Protein AF-A0A543ANU4-F1 (afdb_monomer_lite)

pLDDT: mean 73.9, std 12.46, range [39.94, 88.31]

Foldseek 3Di:
DDPPDPPDPPPVNVVVVLVVQLVVQLVVQLVVCPVVPDPVPLVVLLVLLLVLLVVLVVLLVVLVVVVVCCVPPDPVVVVVCVPCVVVVVVLLVVLSVVSNVLSVCSNVCSPDPDSSSSSSSSSSNVSSSVSSVVVSVVSVVVSVVVVVVVVVVVD

Radius of gyration: 19.45 Å; chains: 1; bounding box: 39×22×67 Å

Sequence (155 aa):
MSSKG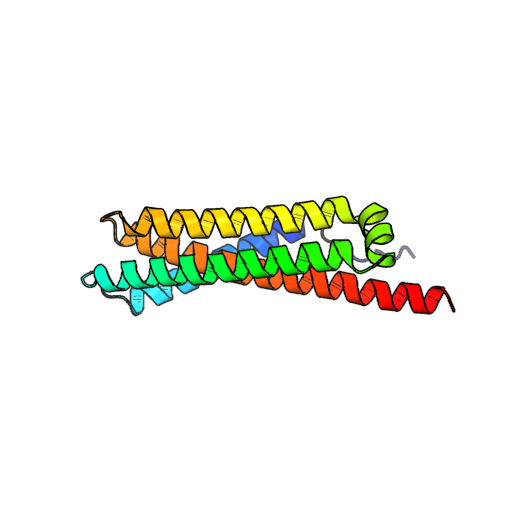PKSGGPIGIVVVFTVITLGLAWAFKCLLTVFIDAEKHEQMQSVLTNVATIGGIISGLSLAGFTFLLASTPGVRALIKKHGRLAHWMFLTVYSLTVLSCLACAFTSGMENFQLMVIVASVSAALMITGTVLTVLLINSIAGWEDREEILAN

Structure (mmCIF, N/CA/C/O backbone):
data_AF-A0A543ANU4-F1
#
_entry.id   AF-A0A543ANU4-F1
#
loop_
_atom_site.group_PDB
_atom_site.id
_atom_site.type_symbol
_atom_site.label_atom_id
_atom_site.label_alt_id
_atom_site.label_comp_id
_atom_site.label_asym_id
_atom_site.label_entity_id
_atom_site.label_seq_id
_atom_site.pdbx_PDB_ins_code
_atom_site.Cartn_x
_atom_site.Cartn_y
_atom_site.Cartn_z
_atom_site.occupancy
_atom_site.B_iso_or_equiv
_atom_site.auth_seq_id
_atom_site.auth_comp_id
_atom_site.auth_asym_id
_atom_site.auth_atom_id
_atom_site.pdbx_PDB_model_num
ATOM 1 N N . MET A 1 1 ? -9.780 -10.953 -44.650 1.00 43.75 1 MET A N 1
ATOM 2 C CA . MET A 1 1 ? -9.887 -11.524 -43.289 1.00 43.75 1 MET A CA 1
ATOM 3 C C . MET A 1 1 ? -9.194 -10.577 -42.320 1.00 43.75 1 MET A C 1
ATOM 5 O O . MET A 1 1 ? -7.976 -10.497 -42.325 1.00 43.75 1 MET A O 1
ATOM 9 N N . SER A 1 2 ? -9.965 -9.773 -41.584 1.00 39.94 2 SER A N 1
ATOM 10 C CA . SER A 1 2 ? -9.435 -8.802 -40.618 1.00 39.94 2 SER A CA 1
ATOM 11 C C . SER A 1 2 ? -9.241 -9.501 -39.272 1.00 39.94 2 SER A C 1
ATOM 13 O O . SER A 1 2 ? -10.212 -9.898 -38.627 1.00 39.94 2 SER A O 1
ATOM 15 N N . SER A 1 3 ? -7.979 -9.707 -38.897 1.00 43.09 3 SER A N 1
ATOM 16 C CA . SER A 1 3 ? -7.566 -10.165 -37.571 1.00 43.09 3 SER A CA 1
ATOM 17 C C . SER A 1 3 ? -7.945 -9.093 -36.545 1.00 43.09 3 SER A C 1
ATOM 19 O O . SER A 1 3 ? -7.322 -8.033 -36.474 1.00 43.09 3 SER A O 1
ATOM 21 N N . LYS A 1 4 ? -9.006 -9.341 -35.769 1.00 44.50 4 LYS A N 1
ATOM 22 C CA . LYS A 1 4 ? -9.298 -8.572 -34.557 1.00 44.50 4 LYS A CA 1
ATOM 23 C C . LYS A 1 4 ? -8.238 -8.944 -33.522 1.00 44.50 4 LYS A C 1
ATOM 25 O O . LYS A 1 4 ? -8.397 -9.926 -32.803 1.00 44.50 4 LYS A O 1
ATOM 30 N N . GLY A 1 5 ? -7.156 -8.170 -33.481 1.00 42.50 5 GLY A N 1
ATOM 31 C CA . GLY A 1 5 ? -6.185 -8.234 -32.394 1.00 42.50 5 GLY A CA 1
ATOM 32 C C . GLY A 1 5 ? -6.881 -8.056 -31.036 1.00 42.50 5 GLY A C 1
ATOM 33 O O . GLY A 1 5 ? -7.923 -7.390 -30.966 1.00 42.50 5 GLY A O 1
ATOM 34 N N . PRO A 1 6 ? -6.353 -8.667 -29.962 1.00 45.03 6 PRO A N 1
ATOM 35 C CA . PRO A 1 6 ? -6.945 -8.566 -28.638 1.00 45.03 6 PRO A CA 1
ATOM 36 C C . PRO A 1 6 ? -7.064 -7.089 -28.263 1.00 45.03 6 PRO A C 1
ATOM 38 O O . PRO A 1 6 ? -6.081 -6.350 -28.306 1.00 45.03 6 PRO A O 1
ATOM 41 N N . LYS A 1 7 ? -8.287 -6.647 -27.940 1.00 49.69 7 LYS A N 1
ATOM 42 C CA . LYS A 1 7 ? -8.534 -5.313 -27.389 1.00 49.69 7 LYS A CA 1
ATOM 43 C C . LYS A 1 7 ? -7.711 -5.210 -26.111 1.00 49.69 7 LYS A C 1
ATOM 45 O O . LYS A 1 7 ? -8.093 -5.792 -25.098 1.00 49.69 7 LYS A O 1
ATOM 50 N N . SER A 1 8 ? -6.572 -4.525 -26.177 1.00 47.41 8 SER A N 1
ATOM 51 C CA . SER A 1 8 ? -5.805 -4.177 -24.992 1.00 47.41 8 SER A CA 1
ATOM 52 C C . SER A 1 8 ? -6.760 -3.451 -24.051 1.00 47.41 8 SER A C 1
ATOM 54 O O . SER A 1 8 ? -7.396 -2.462 -24.425 1.00 47.41 8 SER A O 1
ATOM 56 N N . GLY A 1 9 ? -6.961 -4.007 -22.856 1.00 53.34 9 GLY A N 1
ATOM 57 C CA . GLY A 1 9 ? -7.721 -3.327 -21.820 1.00 53.34 9 GLY A CA 1
ATOM 58 C C . GLY A 1 9 ? -7.069 -1.969 -21.608 1.00 53.34 9 GLY A C 1
ATOM 59 O O . GLY A 1 9 ? -5.901 -1.903 -21.231 1.00 53.34 9 GLY A O 1
ATOM 60 N N . GLY A 1 10 ? -7.786 -0.893 -21.934 1.00 55.41 10 GLY A N 1
ATOM 61 C CA . GLY A 1 10 ? -7.274 0.459 -21.742 1.00 55.41 10 GLY A CA 1
ATOM 62 C C . GLY A 1 10 ? -6.888 0.701 -20.276 1.00 55.41 10 GLY A C 1
ATOM 63 O O . GLY A 1 10 ? -7.284 -0.074 -19.401 1.00 55.41 10 GLY A O 1
ATOM 64 N N . PRO A 1 11 ? -6.176 1.798 -19.970 1.00 59.38 11 PRO A N 1
ATOM 65 C CA . PRO A 1 11 ? -5.735 2.120 -18.606 1.00 59.38 11 PRO A CA 1
ATOM 66 C C . PRO A 1 11 ? -6.883 2.080 -17.580 1.00 59.38 11 PRO A C 1
ATOM 68 O O . PRO A 1 11 ? -6.683 1.691 -16.436 1.00 59.38 11 PRO A O 1
ATOM 71 N N . ILE A 1 12 ? -8.109 2.377 -18.020 1.00 65.75 12 ILE A N 1
ATOM 72 C CA . ILE A 1 12 ? -9.338 2.297 -17.223 1.00 65.75 12 ILE A CA 1
ATOM 73 C C . ILE A 1 12 ? -9.632 0.860 -16.757 1.00 65.75 12 ILE A C 1
ATOM 75 O O . ILE A 1 12 ? -9.978 0.651 -15.600 1.00 65.75 12 ILE A O 1
ATOM 79 N N . GLY A 1 13 ? -9.466 -0.144 -17.624 1.00 71.31 13 GLY A N 1
ATOM 80 C CA . GLY A 1 13 ? -9.724 -1.544 -17.277 1.00 71.31 13 GLY A CA 1
ATOM 81 C C . GLY A 1 13 ? -8.756 -2.061 -16.214 1.00 71.31 13 GLY A C 1
ATOM 82 O O . GLY A 1 13 ? -9.168 -2.746 -15.284 1.00 71.31 13 GLY A O 1
ATOM 83 N N . ILE A 1 14 ? -7.488 -1.657 -16.306 1.00 70.50 14 ILE A N 1
ATOM 84 C CA . ILE A 1 14 ? -6.458 -1.996 -15.320 1.00 70.50 14 ILE A CA 1
ATOM 85 C C . ILE A 1 14 ? -6.815 -1.387 -13.956 1.00 70.50 14 ILE A C 1
ATOM 87 O O . ILE A 1 14 ? -6.832 -2.096 -12.952 1.00 70.50 14 ILE A O 1
ATOM 91 N N . VAL A 1 15 ? -7.186 -0.103 -13.920 1.00 70.31 15 VAL A N 1
ATOM 92 C CA . VAL A 1 15 ? -7.586 0.587 -12.680 1.00 70.31 15 VAL A CA 1
ATOM 93 C C . VAL A 1 15 ? -8.805 -0.070 -12.030 1.00 70.31 15 VAL A C 1
ATOM 95 O O . VAL A 1 15 ? -8.813 -0.272 -10.815 1.00 70.31 15 VAL A O 1
ATOM 98 N N . VAL A 1 16 ? -9.820 -0.447 -12.814 1.00 77.19 16 VAL A N 1
ATOM 99 C CA . VAL A 1 16 ? -11.019 -1.120 -12.290 1.00 77.19 16 VAL A CA 1
ATOM 100 C C . VAL A 1 16 ? -10.660 -2.473 -11.684 1.00 77.19 16 VAL A C 1
ATOM 102 O O . VAL A 1 16 ? -11.070 -2.752 -10.560 1.00 77.19 16 VAL A O 1
ATOM 105 N N . VAL A 1 17 ? -9.852 -3.286 -12.370 1.00 80.94 17 VAL A N 1
ATOM 106 C CA . VAL A 1 17 ? -9.419 -4.594 -11.851 1.00 80.94 17 VAL A CA 1
ATOM 107 C C . VAL A 1 17 ? -8.666 -4.433 -10.530 1.00 80.94 17 VAL A C 1
ATOM 109 O O . VAL A 1 17 ? -8.999 -5.108 -9.558 1.00 80.94 17 VAL A O 1
ATOM 112 N N . PHE A 1 18 ? -7.719 -3.495 -10.447 1.00 78.31 18 PHE A N 1
ATOM 113 C CA . PHE A 1 18 ? -6.986 -3.243 -9.203 1.00 78.31 18 PHE A CA 1
ATOM 114 C C . PHE A 1 18 ? -7.887 -2.749 -8.076 1.00 78.31 18 PHE A C 1
ATOM 116 O O . PHE A 1 18 ? -7.734 -3.180 -6.934 1.00 78.31 18 PHE A O 1
ATOM 123 N N . THR A 1 19 ? -8.856 -1.892 -8.388 1.00 81.81 19 THR A N 1
ATOM 124 C CA . THR A 1 19 ? -9.803 -1.379 -7.393 1.00 81.81 19 THR A CA 1
ATOM 125 C C . THR A 1 19 ? -10.678 -2.507 -6.847 1.00 81.81 19 THR A 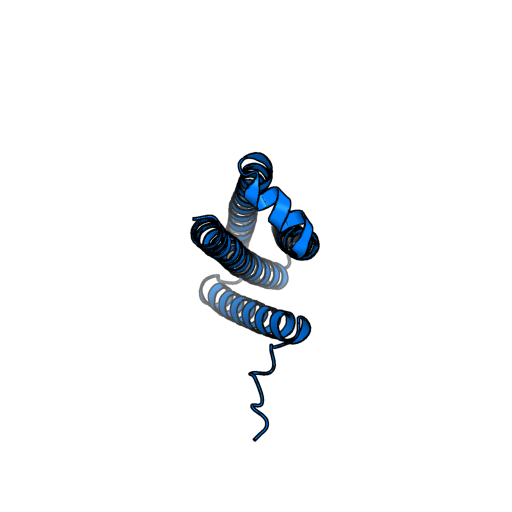C 1
ATOM 127 O O . THR A 1 19 ? -10.832 -2.628 -5.635 1.00 81.81 19 THR A O 1
ATOM 130 N N . VAL A 1 20 ? -11.191 -3.382 -7.716 1.00 85.56 20 VAL A N 1
ATOM 131 C CA . VAL A 1 20 ? -11.999 -4.544 -7.314 1.00 85.56 20 VAL A CA 1
ATOM 132 C C . VAL A 1 20 ? -11.187 -5.512 -6.450 1.00 85.56 20 VAL A C 1
ATOM 134 O O . VAL A 1 20 ? -11.678 -5.945 -5.410 1.00 85.56 20 VAL A O 1
ATOM 137 N N . ILE A 1 21 ? -9.935 -5.804 -6.823 1.00 86.50 21 ILE A N 1
ATOM 138 C CA . ILE A 1 21 ? -9.044 -6.668 -6.029 1.00 86.50 21 ILE A CA 1
ATOM 139 C C . ILE A 1 21 ? -8.769 -6.048 -4.654 1.00 86.50 21 ILE A C 1
ATOM 141 O O . ILE A 1 21 ? -8.902 -6.729 -3.639 1.00 86.50 21 ILE A O 1
ATOM 145 N N . T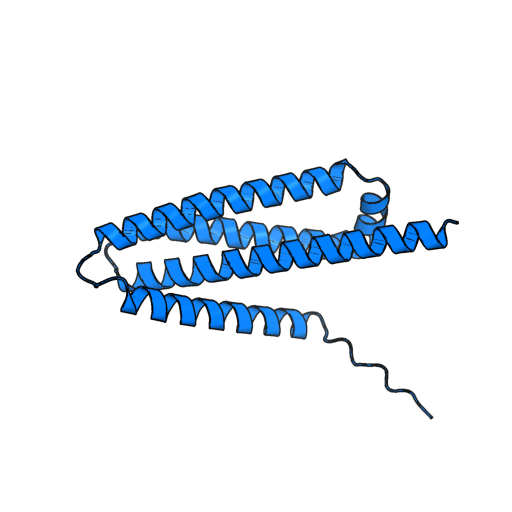HR A 1 22 ? -8.442 -4.753 -4.608 1.00 84.25 22 THR A N 1
ATOM 146 C CA . THR A 1 22 ? -8.145 -4.045 -3.351 1.00 84.25 22 THR A CA 1
ATOM 147 C C . THR A 1 22 ? -9.357 -4.040 -2.424 1.00 84.25 22 THR A C 1
ATOM 149 O O . THR A 1 22 ? -9.228 -4.332 -1.238 1.00 84.25 22 THR A O 1
ATOM 152 N N . LEU A 1 23 ? -10.550 -3.753 -2.956 1.00 86.88 23 LEU A N 1
ATOM 153 C CA . LEU A 1 23 ? -11.795 -3.767 -2.185 1.00 86.88 23 LEU A CA 1
ATOM 154 C C . LEU A 1 23 ? -12.140 -5.173 -1.683 1.00 86.88 23 LEU A C 1
ATOM 156 O O . LEU A 1 23 ? -12.535 -5.322 -0.529 1.00 86.88 23 LEU A O 1
ATOM 160 N N . GLY A 1 24 ? -11.953 -6.200 -2.517 1.00 88.31 24 GLY A N 1
ATOM 161 C CA . GLY A 1 24 ? -12.155 -7.595 -2.125 1.00 88.31 24 GLY A CA 1
ATOM 162 C C . GLY A 1 24 ? -11.220 -8.019 -0.992 1.00 88.31 24 GLY A C 1
ATOM 163 O O . GLY A 1 24 ? -11.675 -8.590 -0.001 1.00 88.31 24 GLY A O 1
ATOM 164 N N . LEU A 1 25 ? -9.933 -7.671 -1.090 1.00 85.38 25 LEU A N 1
ATOM 165 C CA . LEU A 1 25 ? -8.951 -7.909 -0.030 1.00 85.38 25 LEU A CA 1
ATOM 166 C C . LEU A 1 25 ? -9.311 -7.153 1.250 1.00 85.38 25 LEU A C 1
ATOM 168 O O . LEU A 1 25 ? -9.301 -7.749 2.322 1.00 85.38 25 LEU A O 1
ATOM 172 N N . ALA A 1 26 ? -9.680 -5.873 1.156 1.00 85.44 26 ALA A N 1
ATOM 173 C CA . ALA A 1 26 ? -10.072 -5.078 2.319 1.00 85.44 26 ALA A CA 1
ATOM 174 C C . ALA A 1 26 ? -11.284 -5.691 3.033 1.00 85.44 26 ALA A C 1
ATOM 176 O O . ALA A 1 26 ? -11.306 -5.786 4.259 1.00 85.44 26 ALA A O 1
ATOM 177 N N . TRP A 1 27 ? -12.272 -6.171 2.276 1.00 87.75 27 TRP A N 1
ATOM 178 C CA . TRP A 1 27 ? -13.440 -6.835 2.844 1.00 87.75 27 TRP A CA 1
ATOM 179 C C . TRP A 1 27 ? -13.071 -8.160 3.525 1.00 87.75 27 TRP A C 1
ATOM 181 O O . TRP A 1 27 ? -13.486 -8.398 4.659 1.00 87.75 27 TRP A O 1
ATOM 191 N N . ALA A 1 28 ? -12.219 -8.973 2.893 1.00 87.81 28 ALA A N 1
ATOM 192 C CA . ALA A 1 28 ? -11.708 -10.208 3.483 1.00 87.81 28 ALA A CA 1
ATOM 193 C C . ALA A 1 28 ? -10.928 -9.949 4.785 1.00 87.81 28 ALA A C 1
ATOM 195 O O . ALA A 1 28 ? -11.181 -10.613 5.789 1.00 87.81 28 ALA A O 1
ATOM 196 N N . PHE A 1 29 ? -10.044 -8.943 4.811 1.00 85.81 29 PHE A N 1
ATOM 197 C CA . PHE A 1 29 ? -9.317 -8.547 6.022 1.00 85.81 29 PHE A CA 1
ATOM 198 C C . PHE A 1 29 ? -10.243 -8.012 7.110 1.00 85.81 29 PHE A C 1
ATOM 200 O O . PHE A 1 29 ? -10.036 -8.319 8.280 1.00 85.81 29 PHE A O 1
ATOM 207 N N . LYS A 1 30 ? -11.283 -7.252 6.756 1.00 85.44 30 LYS A N 1
ATOM 208 C CA . LYS A 1 30 ? -12.291 -6.795 7.718 1.00 85.44 30 LYS A CA 1
ATOM 209 C C . LYS A 1 30 ? -13.015 -7.982 8.355 1.00 85.44 30 LYS A C 1
ATOM 211 O O . LYS A 1 30 ? -13.128 -8.036 9.578 1.00 85.44 30 LYS A O 1
ATOM 216 N N . CYS A 1 31 ? -13.478 -8.941 7.553 1.00 85.75 31 CYS A N 1
ATOM 217 C CA . CYS A 1 31 ? -14.100 -10.167 8.058 1.00 85.75 31 CYS A CA 1
ATOM 218 C C . CYS A 1 31 ? -13.138 -10.961 8.950 1.00 85.75 31 CYS A C 1
ATOM 220 O O . CYS A 1 31 ? -13.527 -11.393 10.027 1.00 85.75 31 CYS A O 1
ATOM 222 N N . LEU A 1 32 ? -11.870 -11.087 8.556 1.00 86.25 32 LEU A N 1
ATOM 223 C CA . LEU A 1 32 ? -10.854 -11.751 9.367 1.00 86.25 32 LEU A CA 1
ATOM 224 C C . LEU A 1 32 ? -10.673 -11.043 10.722 1.00 86.25 32 LEU A C 1
ATOM 226 O O . LEU A 1 32 ? -10.817 -11.660 11.771 1.00 86.25 32 LEU A O 1
ATOM 230 N N . LEU A 1 33 ? -10.417 -9.735 10.721 1.00 82.19 33 LEU A N 1
ATOM 231 C CA . LEU A 1 33 ? -10.172 -8.972 11.948 1.00 82.19 33 LEU A CA 1
ATOM 232 C C . LEU A 1 33 ? -11.386 -8.964 12.882 1.00 82.19 33 LEU A C 1
ATOM 234 O O . LEU A 1 33 ? -11.206 -9.044 14.088 1.00 82.19 33 LEU A O 1
ATOM 238 N N . THR A 1 34 ? -12.607 -8.918 12.347 1.00 81.19 34 THR A N 1
ATOM 239 C CA . THR A 1 34 ? -13.832 -8.984 13.168 1.00 81.19 34 THR A CA 1
ATOM 240 C C . THR A 1 34 ? -14.081 -10.354 13.796 1.00 81.19 34 THR A C 1
ATOM 242 O O . THR A 1 34 ? -14.711 -10.416 14.843 1.00 81.19 34 THR A O 1
ATOM 245 N N . VAL A 1 35 ? -13.590 -11.441 13.193 1.00 82.12 35 VAL A N 1
ATOM 246 C CA . VAL A 1 35 ? -13.687 -12.794 13.771 1.00 82.12 35 VAL A CA 1
ATOM 247 C C . VAL A 1 35 ? -12.604 -13.034 14.824 1.00 82.12 35 VAL A C 1
ATOM 249 O O . VAL A 1 35 ? -12.855 -13.711 15.816 1.00 82.12 35 VAL A O 1
ATOM 252 N N . PHE A 1 36 ? -11.396 -12.502 14.615 1.00 78.81 36 PHE A N 1
ATOM 253 C CA . PHE A 1 36 ? -10.245 -12.772 15.483 1.00 78.81 36 PHE A CA 1
ATOM 254 C C . PHE A 1 36 ? -10.041 -11.747 16.608 1.00 78.81 36 PHE A C 1
ATOM 256 O O . PHE A 1 36 ? -9.405 -12.079 17.609 1.00 78.81 36 PHE A O 1
ATOM 263 N N . ILE A 1 37 ? -10.544 -10.518 16.465 1.00 76.62 37 ILE A N 1
ATOM 264 C CA . ILE A 1 37 ? -10.404 -9.455 17.466 1.00 76.62 37 ILE A CA 1
ATOM 265 C C . ILE A 1 37 ? -11.773 -9.183 18.082 1.00 76.62 37 ILE A C 1
ATOM 267 O O . ILE A 1 37 ? -12.640 -8.571 17.459 1.00 76.62 37 ILE A O 1
ATOM 271 N N . ASP A 1 38 ? -11.936 -9.623 19.328 1.00 71.38 38 ASP A N 1
ATOM 272 C CA . ASP A 1 38 ? -13.097 -9.278 20.145 1.00 71.38 38 ASP A CA 1
ATOM 273 C C . ASP A 1 38 ? -13.175 -7.763 20.354 1.00 71.38 38 ASP A C 1
ATOM 275 O O . ASP A 1 38 ? -12.167 -7.116 20.653 1.00 71.38 38 ASP A O 1
ATOM 279 N N . ALA A 1 39 ? -14.381 -7.201 20.245 1.00 62.06 39 ALA A N 1
ATOM 280 C CA . ALA A 1 39 ? -14.615 -5.760 20.374 1.00 62.06 39 ALA A CA 1
ATOM 281 C C . ALA A 1 39 ? -14.191 -5.192 21.744 1.00 62.06 39 ALA A C 1
ATOM 283 O O . ALA A 1 39 ? -13.881 -4.010 21.850 1.00 62.06 39 ALA A O 1
ATOM 284 N N . GLU A 1 40 ? -14.116 -6.030 22.782 1.00 61.62 40 GLU A N 1
ATOM 285 C CA . GLU A 1 40 ? -13.648 -5.632 24.116 1.00 61.62 40 GLU A CA 1
ATOM 286 C C . GLU A 1 40 ? -12.125 -5.429 24.195 1.00 61.62 40 GLU A C 1
ATOM 288 O O . GLU A 1 40 ? -11.624 -4.830 25.144 1.00 61.62 40 GLU A O 1
ATOM 293 N N . LYS A 1 41 ? -11.357 -5.874 23.192 1.00 72.38 41 LYS A N 1
ATOM 294 C CA . LYS A 1 41 ? -9.886 -5.837 23.204 1.00 72.38 41 LYS A CA 1
ATOM 295 C C . LYS A 1 41 ? -9.333 -4.658 22.405 1.00 72.38 41 LYS A C 1
ATOM 297 O O . LYS A 1 41 ? -8.514 -4.823 21.500 1.00 72.38 41 LYS A O 1
ATOM 302 N N . HIS A 1 42 ? -9.755 -3.450 22.771 1.00 73.38 42 HIS A N 1
ATOM 303 C CA . HIS A 1 42 ? -9.298 -2.197 22.156 1.00 73.38 42 HIS A CA 1
ATOM 304 C C . HIS A 1 42 ? -7.767 -2.059 22.099 1.00 73.38 42 HIS A C 1
ATOM 306 O O . HIS A 1 42 ? -7.221 -1.668 21.065 1.00 73.38 42 HIS A O 1
ATOM 312 N N . GLU A 1 43 ? -7.067 -2.451 23.165 1.00 78.94 43 GLU A N 1
ATOM 313 C CA . GLU A 1 43 ? -5.600 -2.407 23.230 1.00 78.94 43 GLU A CA 1
ATOM 314 C C . GLU A 1 43 ? -4.935 -3.300 22.170 1.00 78.94 43 GLU A C 1
ATOM 316 O O . GLU A 1 43 ? -3.925 -2.928 21.566 1.00 78.94 43 GLU A O 1
ATOM 321 N N . GLN A 1 44 ? -5.526 -4.466 21.877 1.00 79.94 44 GLN A N 1
ATOM 322 C CA . GLN A 1 44 ? -5.007 -5.361 20.841 1.00 79.94 44 GLN A CA 1
ATOM 323 C C . GLN A 1 44 ? -5.133 -4.731 19.455 1.00 79.94 44 GLN A C 1
ATOM 325 O O . GLN A 1 44 ? -4.207 -4.825 18.651 1.00 79.94 44 GLN A O 1
ATOM 330 N N . MET A 1 45 ? -6.238 -4.033 19.183 1.00 80.75 45 MET A N 1
ATOM 331 C CA . MET A 1 45 ? -6.431 -3.367 17.898 1.00 80.75 45 MET A CA 1
ATOM 332 C C . MET A 1 45 ? -5.480 -2.175 17.709 1.00 80.75 45 MET A C 1
ATOM 334 O O . MET A 1 45 ? -4.925 -2.000 16.624 1.00 80.75 45 MET A O 1
ATOM 338 N N . GLN A 1 46 ? -5.216 -1.395 18.761 1.00 82.25 46 GLN A N 1
ATOM 339 C CA . GLN A 1 46 ? -4.209 -0.326 18.717 1.00 82.25 46 GLN A CA 1
ATOM 340 C C . GLN A 1 46 ? -2.807 -0.872 18.415 1.00 82.25 46 GLN A C 1
ATOM 342 O O . GLN A 1 46 ? -2.079 -0.298 17.598 1.00 82.25 46 GLN A O 1
ATOM 347 N N . SER A 1 47 ? -2.444 -2.012 19.012 1.00 83.88 47 SER A N 1
ATOM 348 C CA . SER A 1 47 ? -1.187 -2.702 18.706 1.00 83.88 47 SER A CA 1
ATOM 349 C C . SER A 1 47 ? -1.128 -3.149 17.240 1.00 83.88 47 SER A C 1
ATOM 351 O O . SER A 1 47 ? -0.135 -2.893 16.557 1.00 83.88 47 SER A O 1
ATOM 353 N N . VAL A 1 48 ? -2.210 -3.734 16.713 1.00 81.38 48 VAL A N 1
ATOM 354 C CA . VAL A 1 48 ? -2.305 -4.141 15.300 1.00 81.38 48 VAL A CA 1
ATOM 355 C C . VAL A 1 48 ? -2.134 -2.945 14.361 1.00 81.38 48 VAL A C 1
ATOM 357 O O . VAL A 1 48 ? -1.317 -3.012 13.445 1.00 81.38 48 VAL A O 1
ATOM 360 N N . LEU A 1 49 ? -2.836 -1.834 14.599 1.00 82.31 49 LEU A N 1
ATOM 361 C CA . LEU A 1 49 ? -2.716 -0.606 13.802 1.00 82.31 49 LEU A CA 1
ATOM 362 C C . LEU A 1 49 ? -1.292 -0.043 13.803 1.00 82.31 49 LEU A C 1
ATOM 364 O O . LEU A 1 49 ? -0.780 0.339 12.751 1.00 82.31 49 LEU A O 1
ATOM 368 N N . THR A 1 50 ? -0.639 -0.042 14.963 1.00 84.62 50 THR A N 1
ATOM 369 C CA . THR A 1 50 ? 0.740 0.442 15.113 1.00 84.62 50 THR A CA 1
ATOM 370 C C . THR A 1 50 ? 1.730 -0.457 14.370 1.00 84.62 50 THR A C 1
ATOM 372 O O . THR A 1 50 ? 2.624 0.032 13.674 1.00 84.62 50 THR A O 1
ATOM 375 N N . ASN A 1 51 ? 1.545 -1.777 14.444 1.00 86.81 51 ASN A N 1
ATOM 376 C CA . ASN A 1 51 ? 2.363 -2.744 13.713 1.00 86.81 51 ASN A CA 1
ATOM 377 C C . ASN A 1 51 ? 2.178 -2.603 12.199 1.00 86.81 51 ASN A C 1
ATOM 379 O O . ASN A 1 51 ? 3.164 -2.569 11.465 1.00 86.81 51 ASN A O 1
ATOM 383 N N . VAL A 1 52 ? 0.935 -2.451 11.730 1.00 83.75 52 VAL A N 1
ATOM 384 C CA . VAL A 1 52 ? 0.632 -2.203 10.312 1.00 83.75 52 VAL A CA 1
ATOM 385 C C . VAL A 1 52 ? 1.277 -0.899 9.845 1.00 83.75 52 VAL A C 1
ATOM 387 O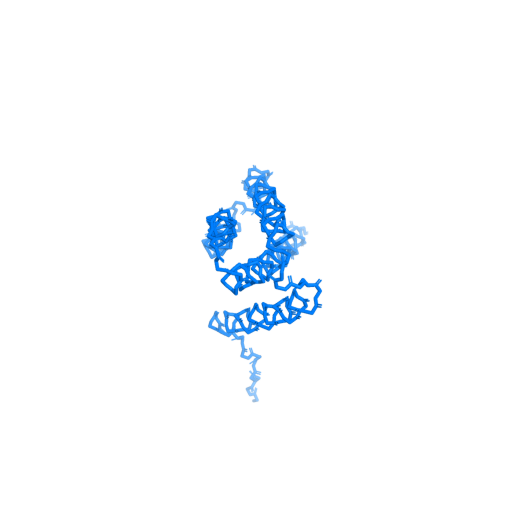 O . VAL A 1 52 ? 1.937 -0.895 8.809 1.00 83.75 52 VAL A O 1
ATOM 390 N N . ALA A 1 53 ? 1.167 0.185 10.617 1.00 84.19 53 ALA A N 1
ATOM 391 C CA . ALA A 1 53 ? 1.802 1.460 10.282 1.00 84.19 53 ALA A CA 1
ATOM 392 C C . ALA A 1 53 ? 3.335 1.341 10.202 1.00 84.19 53 ALA A C 1
ATOM 394 O O . ALA A 1 53 ? 3.954 1.896 9.294 1.00 84.19 53 ALA A O 1
ATOM 395 N N . THR A 1 54 ? 3.945 0.579 11.113 1.00 84.12 54 THR A N 1
ATOM 396 C CA . THR A 1 54 ? 5.400 0.377 11.160 1.00 84.12 54 THR A CA 1
ATOM 397 C C . THR A 1 54 ? 5.885 -0.457 9.975 1.00 84.12 54 THR A C 1
ATOM 399 O O . THR A 1 54 ? 6.786 -0.036 9.249 1.00 84.12 54 THR A O 1
ATOM 402 N N . ILE A 1 55 ? 5.259 -1.613 9.730 1.00 84.75 55 ILE A N 1
ATOM 403 C CA . ILE A 1 55 ? 5.579 -2.489 8.594 1.00 84.75 55 ILE A CA 1
ATOM 404 C C . ILE A 1 55 ? 5.365 -1.735 7.281 1.00 84.75 55 ILE A C 1
ATOM 406 O O . ILE A 1 55 ? 6.234 -1.741 6.412 1.00 84.75 55 ILE A O 1
ATOM 410 N N . GLY A 1 56 ? 4.247 -1.025 7.155 1.00 80.44 56 GLY A N 1
ATOM 411 C CA . GLY A 1 56 ? 3.954 -0.207 5.990 1.00 80.44 56 GLY A CA 1
ATOM 412 C C . GLY A 1 56 ? 4.967 0.908 5.762 1.00 80.44 56 GLY A C 1
ATOM 413 O O . GLY A 1 56 ? 5.368 1.145 4.623 1.00 80.44 56 GLY A O 1
ATOM 414 N N . GLY A 1 57 ? 5.426 1.566 6.830 1.00 80.25 57 GLY A N 1
ATOM 415 C CA . GLY A 1 57 ? 6.495 2.562 6.768 1.00 80.25 57 GLY A CA 1
ATOM 416 C C . GLY A 1 57 ? 7.805 1.973 6.240 1.00 80.25 57 GLY A C 1
ATOM 417 O O . GLY A 1 57 ? 8.406 2.535 5.323 1.00 80.25 57 GLY A O 1
ATOM 418 N N . ILE A 1 58 ? 8.204 0.801 6.746 1.00 83.81 58 ILE A N 1
ATOM 419 C CA . ILE A 1 58 ? 9.407 0.082 6.297 1.00 83.81 58 ILE A CA 1
ATOM 420 C C . ILE A 1 58 ? 9.285 -0.318 4.820 1.00 83.81 58 ILE A C 1
ATOM 422 O O . ILE A 1 58 ? 10.190 -0.039 4.033 1.00 83.81 58 ILE A O 1
ATOM 426 N N . ILE A 1 59 ? 8.161 -0.922 4.420 1.00 81.25 59 ILE A N 1
ATOM 427 C CA . ILE A 1 59 ? 7.914 -1.345 3.031 1.00 81.25 59 ILE A CA 1
ATOM 428 C C . ILE A 1 59 ? 7.926 -0.143 2.084 1.00 81.25 59 ILE A C 1
ATOM 430 O O . ILE A 1 59 ? 8.505 -0.219 0.998 1.00 81.25 59 ILE A O 1
ATOM 434 N N . SER A 1 60 ? 7.327 0.977 2.492 1.00 78.50 60 SER A N 1
ATOM 435 C CA . SER A 1 60 ? 7.319 2.210 1.701 1.00 78.50 60 SER A CA 1
ATOM 436 C C . SER A 1 60 ? 8.742 2.739 1.512 1.00 78.50 60 SER A C 1
ATOM 438 O O . SER A 1 60 ? 9.149 3.003 0.380 1.00 78.50 60 SER A O 1
ATOM 440 N N . GLY A 1 61 ? 9.527 2.826 2.591 1.00 79.19 61 GLY A N 1
ATOM 441 C CA . GLY A 1 61 ? 10.924 3.266 2.540 1.00 79.19 61 GLY A CA 1
ATOM 442 C C . GLY A 1 61 ? 11.800 2.371 1.660 1.00 79.19 61 GLY A C 1
ATOM 443 O O . GLY A 1 61 ? 12.544 2.877 0.821 1.00 79.19 61 GLY A O 1
ATOM 444 N N . LEU A 1 62 ? 11.659 1.046 1.786 1.00 80.38 62 LEU A N 1
ATOM 445 C CA . LEU A 1 62 ? 12.361 0.069 0.946 1.00 80.38 62 LEU A CA 1
ATOM 446 C C . LEU A 1 62 ? 11.962 0.179 -0.525 1.00 80.38 62 LEU A C 1
ATOM 448 O O . LEU A 1 62 ? 12.828 0.142 -1.396 1.00 80.38 62 LEU A O 1
ATOM 452 N N . SER A 1 63 ? 10.672 0.359 -0.810 1.00 75.94 63 SER A N 1
ATOM 453 C CA . SER A 1 63 ? 10.189 0.537 -2.181 1.00 75.94 63 SER A CA 1
ATOM 454 C C . SER A 1 63 ? 10.799 1.792 -2.801 1.00 75.94 63 SER A C 1
ATOM 456 O O . SER A 1 63 ? 11.313 1.736 -3.918 1.00 75.94 63 SER A O 1
ATOM 458 N N . LEU A 1 64 ? 10.791 2.918 -2.076 1.00 76.81 64 LEU A N 1
ATOM 459 C CA . LEU A 1 64 ? 11.375 4.174 -2.549 1.00 76.81 64 LEU A CA 1
ATOM 460 C C . LEU A 1 64 ? 12.882 4.035 -2.792 1.00 76.81 64 LEU A C 1
ATOM 462 O O . LEU A 1 64 ? 13.361 4.463 -3.838 1.00 76.81 64 LEU A O 1
ATOM 466 N N . ALA A 1 65 ? 13.614 3.409 -1.866 1.00 78.38 65 ALA A N 1
ATOM 467 C CA . ALA A 1 65 ? 15.049 3.166 -2.001 1.00 78.38 65 ALA A CA 1
ATOM 468 C C . ALA A 1 65 ? 15.382 2.249 -3.192 1.00 78.38 65 ALA A C 1
ATOM 470 O O . ALA A 1 65 ? 16.324 2.512 -3.936 1.00 78.38 65 ALA A O 1
ATOM 471 N N . GLY A 1 66 ? 14.586 1.200 -3.419 1.00 73.25 66 GLY A N 1
ATOM 472 C CA . GLY A 1 66 ? 14.727 0.333 -4.589 1.00 73.25 66 GLY A CA 1
ATOM 473 C C . GLY A 1 66 ? 14.465 1.081 -5.897 1.00 73.25 66 GLY A C 1
ATOM 474 O O . GLY A 1 66 ? 15.215 0.934 -6.860 1.00 73.25 66 GLY A O 1
ATOM 475 N N . PHE A 1 67 ? 13.449 1.946 -5.928 1.00 72.56 67 PHE A N 1
ATOM 476 C CA . PHE A 1 67 ? 13.134 2.756 -7.103 1.00 72.56 67 PHE A CA 1
ATOM 477 C C . PHE A 1 67 ? 14.202 3.815 -7.403 1.00 72.56 67 PHE A C 1
ATOM 479 O O . PHE A 1 67 ? 14.567 4.002 -8.563 1.00 72.56 67 PHE A O 1
ATOM 486 N N . THR A 1 68 ? 14.752 4.486 -6.386 1.00 72.56 68 THR A N 1
ATOM 487 C CA . THR A 1 68 ? 15.857 5.441 -6.576 1.00 72.56 68 THR A CA 1
ATOM 488 C C . THR A 1 68 ? 17.142 4.746 -7.011 1.00 72.56 68 THR A C 1
ATOM 490 O O . THR A 1 68 ? 17.848 5.274 -7.869 1.00 72.56 68 THR A O 1
ATOM 493 N N . PHE A 1 69 ? 17.419 3.546 -6.495 1.00 73.56 69 PHE A N 1
ATOM 494 C CA . PHE A 1 69 ? 18.530 2.722 -6.961 1.00 73.56 69 PHE A CA 1
ATOM 495 C C . PHE A 1 69 ? 18.355 2.315 -8.432 1.00 73.56 69 PHE A C 1
ATOM 497 O O . PHE A 1 69 ? 19.267 2.518 -9.228 1.00 73.56 69 PHE A O 1
ATOM 504 N N . LEU A 1 70 ? 17.171 1.840 -8.833 1.00 69.31 70 LEU A N 1
ATOM 505 C CA . LEU A 1 70 ? 16.861 1.515 -10.235 1.00 69.31 70 LEU A CA 1
ATOM 506 C C . LEU A 1 70 ? 16.997 2.731 -11.167 1.00 69.31 70 LEU A C 1
ATOM 508 O O . LEU A 1 70 ? 17.473 2.608 -12.293 1.00 69.31 70 LEU A O 1
ATOM 512 N N . LEU A 1 71 ? 16.616 3.921 -10.696 1.00 67.19 71 LEU A N 1
ATOM 513 C CA . LEU A 1 71 ? 16.792 5.178 -11.429 1.00 67.19 71 LEU A CA 1
ATOM 514 C C . LEU A 1 71 ? 18.264 5.583 -11.599 1.00 67.19 71 LEU A C 1
ATOM 516 O O . LEU A 1 71 ? 18.605 6.237 -12.589 1.00 67.19 71 LEU A O 1
ATOM 520 N N . ALA A 1 72 ? 19.109 5.261 -10.619 1.00 65.69 72 ALA A N 1
ATOM 521 C CA . ALA A 1 72 ? 20.508 5.672 -10.576 1.00 65.69 72 ALA A CA 1
ATOM 522 C C . ALA A 1 72 ? 21.447 4.697 -11.304 1.00 65.69 72 ALA A C 1
ATOM 524 O O . ALA A 1 72 ? 22.416 5.146 -11.916 1.00 65.69 72 ALA A O 1
ATOM 525 N N . SER A 1 73 ? 21.166 3.394 -11.249 1.00 64.19 73 SER A N 1
ATOM 526 C CA . SER A 1 73 ? 22.136 2.351 -11.603 1.00 64.19 73 SER A CA 1
ATOM 527 C C . SER A 1 73 ? 22.179 1.974 -13.088 1.00 64.19 73 SER A C 1
ATOM 529 O O . SER A 1 73 ? 23.210 1.471 -13.528 1.00 64.19 73 SER A O 1
ATOM 531 N N . THR A 1 74 ? 21.138 2.239 -13.890 1.00 57.19 74 THR A N 1
ATOM 532 C CA . THR A 1 74 ? 21.057 1.648 -15.243 1.00 57.19 74 THR A CA 1
ATOM 533 C C . THR A 1 74 ? 20.839 2.689 -16.360 1.00 57.19 74 THR A C 1
ATOM 535 O O . THR A 1 74 ? 19.771 3.307 -16.449 1.00 57.19 74 THR A O 1
ATOM 538 N N . PRO A 1 75 ? 21.810 2.884 -17.279 1.00 56.47 75 PRO A N 1
ATOM 539 C CA . PRO A 1 75 ? 21.661 3.750 -18.455 1.00 56.47 75 PRO A CA 1
ATOM 540 C C . PRO A 1 75 ? 20.489 3.350 -19.373 1.00 56.47 75 PRO A C 1
ATOM 542 O O . PRO A 1 75 ? 19.818 4.233 -19.915 1.00 56.47 75 PRO A O 1
ATOM 545 N N . GLY A 1 76 ? 20.201 2.044 -19.493 1.00 53.19 76 GLY A N 1
ATOM 546 C CA . GLY A 1 76 ? 19.067 1.497 -20.255 1.00 53.19 76 GLY A CA 1
ATOM 547 C C . GLY A 1 76 ? 17.709 1.885 -19.664 1.00 53.19 76 GLY A C 1
ATOM 548 O O . GLY A 1 76 ? 16.840 2.405 -20.366 1.00 53.1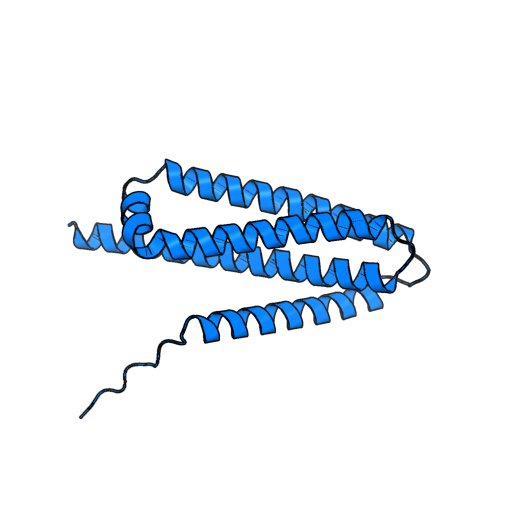9 76 GLY A O 1
ATOM 549 N N . VAL A 1 77 ? 17.567 1.806 -18.336 1.00 54.34 77 VAL A N 1
ATOM 550 C CA . VAL A 1 77 ? 16.370 2.265 -17.608 1.00 54.34 77 VAL A CA 1
ATOM 551 C C . VAL A 1 77 ? 16.130 3.765 -17.820 1.00 54.34 77 VAL A C 1
ATOM 553 O O . VAL A 1 77 ? 14.986 4.189 -17.954 1.00 54.34 77 VAL A O 1
ATOM 556 N N . ARG A 1 78 ? 17.177 4.589 -17.973 1.00 56.88 78 ARG A N 1
ATOM 557 C CA . ARG A 1 78 ? 17.048 6.026 -18.301 1.00 56.88 78 ARG A CA 1
ATOM 558 C C . ARG A 1 78 ? 16.414 6.285 -19.673 1.00 56.88 78 ARG A C 1
ATOM 560 O O . ARG A 1 78 ? 15.610 7.213 -19.807 1.00 56.88 78 ARG A O 1
ATOM 567 N N . ALA A 1 79 ? 16.761 5.494 -20.689 1.00 54.38 79 ALA A N 1
ATOM 568 C CA . ALA A 1 79 ? 16.193 5.603 -22.036 1.00 54.38 79 ALA A CA 1
ATOM 569 C C . ALA A 1 79 ? 14.734 5.117 -22.073 1.00 54.38 79 ALA A C 1
ATOM 571 O O . ALA A 1 79 ? 13.860 5.768 -22.655 1.00 54.38 79 ALA A O 1
ATOM 572 N N . LEU A 1 80 ? 14.450 4.039 -21.347 1.00 52.94 80 LEU A N 1
ATOM 573 C CA . LEU A 1 80 ? 13.119 3.464 -21.181 1.00 52.94 80 LEU A CA 1
ATOM 574 C C . LEU A 1 80 ? 12.184 4.370 -20.369 1.00 52.94 80 LEU A C 1
ATOM 576 O O . LEU A 1 80 ? 11.017 4.572 -20.727 1.00 52.94 80 LEU A O 1
ATOM 580 N N . ILE A 1 81 ? 12.720 5.039 -19.348 1.00 56.19 81 ILE A N 1
ATOM 581 C CA . ILE A 1 81 ? 12.004 6.053 -18.575 1.00 56.19 81 ILE A CA 1
ATOM 582 C C . ILE A 1 81 ? 11.662 7.281 -19.425 1.00 56.19 81 ILE A C 1
ATOM 584 O O . ILE A 1 81 ? 10.612 7.901 -19.243 1.00 56.19 81 ILE A O 1
ATOM 588 N N . LYS A 1 82 ? 12.487 7.606 -20.419 1.00 56.56 82 LYS A N 1
ATOM 589 C CA . LYS A 1 82 ? 12.190 8.674 -21.380 1.00 56.56 82 LYS A CA 1
ATOM 590 C C . LYS A 1 82 ? 10.981 8.358 -22.272 1.00 56.56 82 LYS A C 1
ATOM 592 O O . LYS A 1 82 ? 10.300 9.290 -22.689 1.00 56.56 82 LYS A O 1
ATOM 597 N N . LYS A 1 83 ? 10.701 7.075 -22.546 1.00 58.75 83 LYS A N 1
ATOM 598 C CA . LYS A 1 83 ? 9.641 6.631 -23.474 1.00 58.75 83 LYS A CA 1
ATOM 599 C C . LYS A 1 83 ? 8.343 6.201 -22.773 1.00 58.75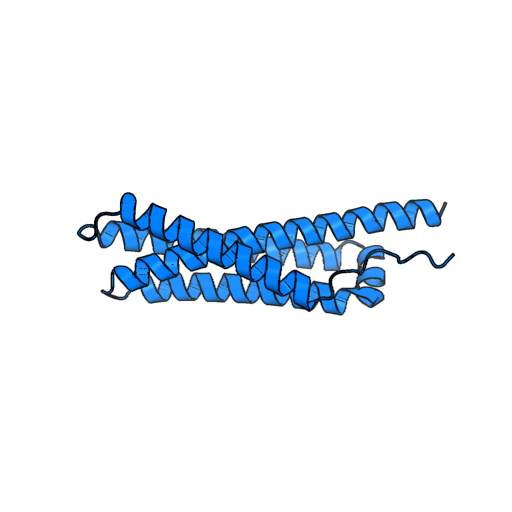 83 LYS A C 1
ATOM 601 O O . LYS A 1 83 ? 7.268 6.568 -23.229 1.00 58.75 83 LYS A O 1
ATOM 606 N N . HIS A 1 84 ? 8.438 5.489 -21.646 1.00 58.50 84 HIS A N 1
ATOM 607 C CA . HIS A 1 84 ? 7.292 5.018 -20.842 1.00 58.50 84 HIS A CA 1
ATOM 608 C C . HIS A 1 84 ? 7.373 5.416 -19.357 1.00 58.50 84 HIS A C 1
ATOM 610 O O . HIS A 1 84 ? 6.421 5.222 -18.598 1.00 58.50 84 HIS A O 1
ATOM 616 N N . GLY A 1 85 ? 8.483 6.015 -18.924 1.00 56.94 85 GLY A N 1
ATOM 617 C CA . GLY A 1 85 ? 8.751 6.269 -17.508 1.00 56.94 85 GLY A CA 1
ATOM 618 C C . GLY A 1 85 ? 7.889 7.327 -16.869 1.00 56.94 85 GLY A C 1
ATOM 619 O O . GLY A 1 85 ? 7.742 7.285 -15.659 1.00 56.94 85 GLY A O 1
ATOM 620 N N . ARG A 1 86 ? 7.255 8.230 -17.628 1.00 64.25 86 ARG A N 1
ATOM 621 C CA . ARG A 1 86 ? 6.283 9.148 -17.023 1.00 64.25 86 ARG A CA 1
ATOM 622 C C . ARG A 1 86 ? 5.140 8.346 -16.385 1.00 64.25 86 ARG A C 1
ATOM 624 O O . ARG A 1 86 ? 4.823 8.588 -15.230 1.00 64.25 86 ARG A O 1
ATOM 631 N N . LEU A 1 87 ? 4.593 7.341 -17.077 1.00 65.62 87 LEU A N 1
ATOM 632 C CA . LEU A 1 87 ? 3.509 6.506 -16.545 1.00 65.62 87 LEU A CA 1
ATOM 633 C C . LEU A 1 87 ? 3.978 5.643 -15.362 1.00 65.62 87 LEU A C 1
ATOM 635 O O . LEU A 1 87 ? 3.329 5.646 -14.322 1.00 65.62 87 LEU A O 1
ATOM 639 N N . ALA A 1 88 ? 5.124 4.965 -15.488 1.00 66.00 88 ALA A N 1
ATOM 640 C CA . ALA A 1 88 ? 5.670 4.127 -14.417 1.00 66.00 88 ALA A CA 1
ATOM 641 C C . ALA A 1 88 ? 6.039 4.943 -13.166 1.00 66.00 88 ALA A C 1
ATOM 643 O O . ALA A 1 88 ? 5.749 4.523 -12.051 1.00 66.00 88 ALA A O 1
ATOM 644 N N . HIS A 1 89 ? 6.604 6.139 -13.347 1.00 69.62 89 HIS A N 1
ATOM 645 C CA . HIS A 1 89 ? 6.932 7.054 -12.256 1.00 69.62 89 HIS A CA 1
ATOM 646 C C . HIS A 1 89 ? 5.669 7.584 -11.573 1.00 69.62 89 HIS A C 1
ATOM 648 O O . HIS A 1 89 ? 5.611 7.599 -10.349 1.00 69.62 89 HIS A O 1
ATOM 654 N N . TRP A 1 90 ? 4.629 7.952 -12.333 1.00 70.31 90 TRP A N 1
ATOM 655 C CA . TRP A 1 90 ? 3.339 8.339 -11.753 1.00 70.31 90 TRP A CA 1
ATOM 656 C C . TRP A 1 90 ? 2.676 7.185 -11.006 1.00 70.31 90 TRP A C 1
ATOM 658 O O . TRP A 1 90 ? 2.168 7.400 -9.911 1.00 70.31 90 TRP A O 1
ATOM 668 N N . MET A 1 91 ? 2.698 5.966 -11.550 1.00 72.00 91 MET A N 1
ATOM 669 C CA . MET A 1 91 ? 2.143 4.787 -10.880 1.00 72.00 91 MET A CA 1
ATOM 670 C C . MET A 1 91 ? 2.900 4.477 -9.589 1.00 72.00 91 MET A C 1
ATOM 672 O O . MET A 1 91 ? 2.271 4.309 -8.549 1.00 72.00 91 MET A O 1
ATOM 676 N N . PHE A 1 92 ? 4.233 4.475 -9.635 1.00 74.88 92 PHE A N 1
ATOM 677 C CA . PHE A 1 92 ? 5.072 4.242 -8.466 1.00 74.88 92 PHE A CA 1
ATOM 678 C C . PHE A 1 92 ? 4.852 5.312 -7.391 1.00 74.88 92 PHE A C 1
ATOM 680 O O . PHE A 1 92 ? 4.594 4.980 -6.237 1.00 74.88 92 PHE A O 1
ATOM 687 N N . LEU A 1 93 ? 4.863 6.593 -7.777 1.00 79.12 93 LEU A N 1
ATOM 688 C CA . LEU A 1 93 ? 4.606 7.706 -6.866 1.00 79.12 93 LEU A CA 1
ATOM 689 C C . LEU A 1 93 ? 3.203 7.614 -6.259 1.00 79.12 93 LEU A C 1
ATOM 691 O O . LEU A 1 93 ? 3.050 7.797 -5.059 1.00 79.12 93 LEU A O 1
ATOM 695 N N . THR A 1 94 ? 2.190 7.277 -7.060 1.00 79.38 94 THR A N 1
ATOM 696 C CA . THR A 1 94 ? 0.805 7.146 -6.584 1.00 79.38 94 THR A CA 1
ATOM 697 C C . THR A 1 94 ? 0.676 6.012 -5.573 1.00 79.38 94 THR A C 1
ATOM 699 O O . THR A 1 94 ? 0.109 6.216 -4.503 1.00 79.38 94 THR A O 1
ATOM 702 N N . VAL A 1 95 ? 1.231 4.832 -5.866 1.00 77.81 95 VAL A N 1
ATOM 703 C CA . VAL A 1 95 ? 1.212 3.688 -4.940 1.00 77.81 95 VAL A CA 1
ATOM 704 C C . VAL A 1 95 ? 1.978 4.003 -3.663 1.00 77.81 95 VAL A C 1
ATOM 706 O O . VAL A 1 95 ? 1.470 3.759 -2.571 1.00 77.81 95 VAL A O 1
ATOM 709 N N . TYR A 1 96 ? 3.166 4.593 -3.782 1.00 80.75 96 TYR A N 1
ATOM 710 C CA . TYR A 1 96 ? 3.963 5.015 -2.638 1.00 80.75 96 TYR A CA 1
ATOM 711 C C . TYR A 1 96 ? 3.197 6.020 -1.767 1.00 80.75 96 TYR A C 1
ATOM 713 O O . TYR A 1 96 ? 3.038 5.798 -0.568 1.00 80.75 96 TYR A O 1
ATOM 721 N N . SER A 1 97 ? 2.641 7.080 -2.361 1.00 82.50 97 SER A N 1
ATOM 722 C CA . SER A 1 97 ? 1.850 8.084 -1.644 1.00 82.50 97 SER A CA 1
ATOM 723 C C . SER A 1 97 ? 0.618 7.483 -0.972 1.00 82.50 97 SER A C 1
ATOM 725 O O . SER A 1 97 ? 0.349 7.808 0.180 1.00 82.50 97 SER A O 1
ATOM 727 N N . LEU A 1 98 ? -0.105 6.581 -1.642 1.00 83.88 98 LEU A N 1
ATOM 728 C CA . LEU A 1 98 ? -1.248 5.879 -1.051 1.00 83.88 98 LEU A CA 1
ATOM 729 C C . LEU A 1 98 ? -0.832 5.011 0.140 1.00 83.88 98 LEU A C 1
ATOM 731 O O . LEU A 1 98 ? -1.537 4.988 1.146 1.00 83.88 98 LEU A O 1
ATOM 735 N N . THR A 1 99 ? 0.320 4.345 0.056 1.00 82.56 99 THR A N 1
ATOM 736 C CA . THR A 1 99 ? 0.841 3.502 1.142 1.00 82.56 99 THR A CA 1
ATOM 737 C C . THR A 1 99 ? 1.250 4.355 2.344 1.00 82.56 99 THR A C 1
ATOM 739 O O . THR A 1 99 ? 0.871 4.052 3.471 1.00 82.56 99 THR A O 1
ATOM 742 N N . VAL A 1 100 ? 1.926 5.486 2.116 1.00 83.25 100 VAL A N 1
ATOM 743 C CA . VAL A 1 100 ? 2.286 6.444 3.176 1.00 83.25 100 VAL A CA 1
ATOM 744 C C . VAL A 1 100 ? 1.043 7.048 3.832 1.00 83.25 100 VAL A C 1
ATOM 746 O O . VAL A 1 100 ? 0.954 7.082 5.059 1.00 83.25 100 VAL A O 1
ATOM 749 N N . LEU A 1 101 ? 0.063 7.494 3.040 1.00 86.81 101 LEU A N 1
ATOM 750 C CA . LEU A 1 101 ? -1.202 8.024 3.560 1.00 86.81 101 LEU A CA 1
ATOM 751 C C . LEU A 1 101 ? -1.964 6.972 4.371 1.00 86.81 101 LEU A C 1
ATOM 753 O O . LEU A 1 101 ? -2.529 7.290 5.412 1.00 86.81 101 LEU A O 1
ATOM 757 N N . SER A 1 102 ? -1.939 5.719 3.926 1.00 84.25 102 SER A N 1
ATOM 758 C CA . SER A 1 102 ? -2.520 4.582 4.634 1.00 84.25 102 SER A CA 1
ATOM 759 C C . SER A 1 102 ? -1.826 4.317 5.979 1.00 84.25 102 SER A C 1
ATOM 761 O O . SER A 1 102 ? -2.513 4.152 6.989 1.00 84.25 102 SER A O 1
ATOM 763 N N . CYS A 1 103 ? -0.491 4.373 6.045 1.00 83.62 103 CYS A N 1
ATOM 764 C CA . CYS A 1 103 ? 0.251 4.280 7.309 1.00 83.62 103 CYS A CA 1
ATOM 765 C C . CYS A 1 103 ? -0.096 5.422 8.270 1.00 83.62 103 CYS A C 1
ATOM 767 O O . CYS A 1 103 ? -0.313 5.186 9.459 1.00 83.62 103 CYS A O 1
ATOM 769 N N . LEU A 1 104 ? -0.175 6.655 7.760 1.00 85.38 104 LEU A N 1
ATOM 770 C CA . LEU A 1 104 ? -0.562 7.824 8.552 1.00 85.38 104 LEU A CA 1
ATOM 771 C C . LEU A 1 104 ? -1.998 7.701 9.067 1.00 85.38 104 LEU A C 1
ATOM 773 O O . LEU A 1 104 ? -2.257 8.004 10.228 1.00 85.38 104 LEU A O 1
ATOM 777 N N . ALA A 1 105 ? -2.917 7.203 8.237 1.00 86.12 105 ALA A N 1
ATOM 778 C CA . ALA A 1 105 ? -4.287 6.931 8.648 1.00 86.12 105 ALA A CA 1
ATOM 779 C C . ALA A 1 105 ? -4.332 5.883 9.769 1.00 86.12 105 ALA A C 1
ATOM 781 O O . ALA A 1 105 ? -5.050 6.088 10.745 1.00 86.12 105 ALA A O 1
ATOM 782 N N . CYS A 1 106 ? -3.533 4.811 9.693 1.00 85.69 106 CYS A N 1
ATOM 783 C CA . CYS A 1 106 ? -3.411 3.829 10.777 1.00 85.69 106 CYS A CA 1
ATOM 784 C C . CYS A 1 106 ? -2.895 4.453 12.082 1.00 85.69 106 CYS A C 1
ATOM 786 O O . CYS A 1 106 ? -3.480 4.216 13.135 1.00 85.69 106 CYS A O 1
ATOM 788 N N . ALA A 1 107 ? -1.854 5.287 12.016 1.00 82.56 107 ALA A N 1
ATOM 789 C CA . ALA A 1 107 ? -1.291 5.954 13.192 1.00 82.56 107 ALA A CA 1
ATOM 790 C C . ALA A 1 107 ? -2.244 6.994 13.811 1.00 82.56 107 ALA A C 1
ATOM 792 O O . ALA A 1 107 ? -2.299 7.154 15.027 1.00 82.56 107 ALA A O 1
ATOM 793 N N . PHE A 1 108 ? -3.017 7.706 12.989 1.00 87.06 108 PHE A N 1
ATOM 794 C CA . PHE A 1 108 ? -4.016 8.651 13.487 1.00 87.06 108 PHE A CA 1
ATOM 795 C C . PHE A 1 108 ? -5.196 7.923 14.139 1.00 87.06 108 PHE A C 1
ATOM 797 O O . PHE A 1 108 ? -5.685 8.313 15.197 1.00 87.06 108 PHE A O 1
ATOM 804 N N . THR A 1 109 ? -5.644 6.829 13.525 1.00 86.25 109 THR A N 1
ATOM 805 C CA . THR A 1 109 ? -6.837 6.098 13.972 1.00 86.25 109 THR A CA 1
ATOM 806 C C . THR A 1 109 ? -6.594 5.226 15.193 1.00 86.25 109 THR A C 1
ATOM 808 O O . THR A 1 109 ? -7.544 4.984 15.932 1.00 86.25 109 THR A O 1
ATOM 811 N N . SER A 1 110 ? -5.348 4.842 15.492 1.00 82.44 110 SER A N 1
ATOM 812 C CA . SER A 1 110 ? -5.013 4.210 16.775 1.00 82.44 110 SER A CA 1
ATOM 813 C C . SER A 1 110 ? -5.273 5.121 17.980 1.00 82.44 110 SER A C 1
ATOM 815 O O . SER A 1 110 ? -5.489 4.614 19.076 1.00 82.44 110 SER A O 1
ATOM 817 N N . GLY A 1 111 ? -5.289 6.446 17.794 1.00 80.69 111 GLY A N 1
ATOM 818 C CA . GLY A 1 111 ? -5.622 7.412 18.848 1.00 80.69 111 GLY A CA 1
ATOM 819 C C . GLY A 1 111 ? -7.121 7.674 19.036 1.00 80.69 111 GLY A C 1
ATOM 820 O O . GLY A 1 111 ? -7.491 8.430 19.928 1.00 80.69 111 GLY A O 1
ATOM 821 N N . MET A 1 112 ? -7.988 7.099 18.199 1.00 85.44 112 MET A N 1
ATOM 822 C CA . MET A 1 112 ? -9.442 7.272 18.304 1.00 85.44 112 MET A CA 1
ATOM 823 C C . MET A 1 112 ? -10.053 6.202 19.218 1.00 85.44 112 MET A C 1
ATOM 825 O O . MET A 1 112 ? -9.453 5.163 19.431 1.00 85.44 112 MET A O 1
ATOM 829 N N . GLU A 1 113 ? -11.272 6.397 19.723 1.00 81.62 113 GLU A N 1
ATOM 830 C CA . GLU A 1 113 ? -11.972 5.375 20.534 1.00 81.62 113 GLU A CA 1
ATOM 831 C C . GLU A 1 113 ? -12.904 4.478 19.699 1.00 81.62 113 GLU A C 1
ATOM 833 O O . GLU A 1 113 ? -13.520 3.546 20.204 1.00 81.62 113 GLU A O 1
ATOM 838 N N . ASN A 1 114 ? -13.034 4.729 18.394 1.00 85.50 114 ASN A N 1
ATOM 839 C CA . ASN A 1 114 ? -13.999 4.018 17.559 1.00 85.50 114 ASN A CA 1
ATOM 840 C C . ASN A 1 114 ? -13.419 2.705 17.003 1.00 85.50 114 ASN A C 1
ATOM 842 O O . ASN A 1 114 ? -12.714 2.707 15.990 1.00 85.50 114 ASN A O 1
ATOM 846 N N . PHE A 1 115 ? -13.770 1.577 17.631 1.00 80.44 115 PHE A N 1
ATOM 847 C CA . PHE A 1 115 ? -13.316 0.237 17.234 1.00 80.44 115 PHE A CA 1
ATOM 848 C C . PHE A 1 115 ? -13.647 -0.103 15.776 1.00 80.44 115 PHE A C 1
ATOM 850 O O . PHE A 1 115 ? -12.810 -0.628 15.045 1.00 80.44 115 PHE A O 1
ATOM 857 N N . GLN A 1 116 ? -14.857 0.215 15.307 1.00 83.56 116 GLN A N 1
ATOM 858 C CA . GLN A 1 116 ? -15.244 -0.124 13.935 1.00 83.56 116 GLN A CA 1
ATOM 859 C C . GLN A 1 116 ? -14.410 0.638 12.907 1.00 83.56 116 GLN A C 1
ATOM 861 O O . GLN A 1 116 ? -14.029 0.078 11.878 1.00 83.56 116 GLN A O 1
ATOM 866 N N . LEU A 1 117 ? -14.096 1.899 13.202 1.00 84.12 117 LEU A N 1
ATOM 867 C CA . LEU A 1 117 ? -13.253 2.726 12.350 1.00 84.12 117 LEU A CA 1
ATOM 868 C C . LEU A 1 117 ? -11.818 2.177 12.318 1.00 84.12 117 LEU A C 1
ATOM 870 O O . LEU A 1 117 ? -11.250 2.042 11.236 1.00 84.12 117 LEU A O 1
ATOM 874 N N . MET A 1 118 ? -11.282 1.749 13.466 1.00 84.25 118 MET A N 1
ATOM 875 C CA . MET A 1 118 ? -9.988 1.063 13.558 1.00 84.25 118 MET A CA 1
ATOM 876 C C . MET A 1 118 ? -9.916 -0.195 12.685 1.00 84.25 118 MET A C 1
ATOM 878 O O . MET A 1 118 ? -8.968 -0.354 11.918 1.00 84.25 118 MET A O 1
ATOM 882 N N . VAL A 1 119 ? -10.930 -1.069 12.748 1.00 84.56 119 VAL A N 1
ATOM 883 C CA . VAL A 1 119 ? -10.992 -2.295 11.929 1.00 84.56 119 VAL A CA 1
ATOM 884 C C . VAL A 1 119 ? -11.005 -1.955 10.437 1.00 84.56 119 VAL A C 1
ATOM 886 O O . VAL A 1 119 ? -10.292 -2.570 9.640 1.00 84.56 119 VAL A O 1
ATOM 889 N N . ILE A 1 120 ? -11.827 -0.981 10.037 1.00 86.69 120 ILE A N 1
ATOM 890 C CA . ILE A 1 120 ? -11.940 -0.568 8.634 1.00 86.69 120 ILE A CA 1
ATOM 891 C C . ILE A 1 120 ? -10.602 -0.018 8.143 1.00 86.69 120 ILE A C 1
ATOM 893 O O . ILE A 1 120 ? -10.134 -0.404 7.077 1.00 86.69 120 ILE A O 1
ATOM 897 N N . VAL A 1 121 ? -9.952 0.835 8.929 1.00 87.62 121 VAL A N 1
ATOM 898 C CA . VAL A 1 121 ? -8.692 1.456 8.519 1.00 87.62 121 VAL A CA 1
ATOM 899 C C . VAL A 1 121 ? -7.559 0.438 8.490 1.00 87.62 121 VAL A C 1
ATOM 901 O O . VAL A 1 121 ? -6.827 0.396 7.508 1.00 87.62 121 VAL A O 1
ATOM 904 N N . ALA A 1 122 ? -7.463 -0.458 9.473 1.00 84.50 122 ALA A N 1
ATOM 905 C CA . ALA A 1 122 ? -6.484 -1.543 9.457 1.00 84.50 122 ALA A CA 1
ATOM 906 C C . ALA A 1 122 ? -6.653 -2.461 8.231 1.00 84.50 122 ALA A C 1
ATOM 908 O O . ALA A 1 122 ? -5.676 -2.775 7.551 1.00 84.50 122 ALA A O 1
ATOM 909 N N . SER A 1 123 ? -7.889 -2.854 7.909 1.00 85.44 123 SER A N 1
ATOM 910 C CA . SER A 1 123 ? -8.177 -3.748 6.777 1.00 85.44 123 SER A CA 1
ATOM 911 C C . SER A 1 123 ? -7.928 -3.103 5.412 1.00 85.44 123 SER A C 1
ATOM 913 O O . SER A 1 123 ? -7.315 -3.727 4.543 1.00 85.44 123 SER A O 1
ATOM 915 N N . VAL A 1 124 ? -8.347 -1.848 5.222 1.00 87.31 124 VAL A N 1
ATOM 916 C CA . VAL A 1 124 ? -8.075 -1.088 3.992 1.00 87.31 124 VAL A CA 1
ATOM 917 C C . VAL A 1 124 ? -6.574 -0.871 3.822 1.00 87.31 124 VAL A C 1
ATOM 919 O O . VAL A 1 124 ? -6.048 -1.076 2.729 1.00 87.31 124 VAL A O 1
ATOM 922 N N . SER A 1 125 ? -5.870 -0.522 4.897 1.00 86.69 125 SER A N 1
ATOM 923 C CA . SER A 1 125 ? -4.428 -0.302 4.855 1.00 86.69 125 SER A CA 1
ATOM 924 C C . SER A 1 125 ? -3.645 -1.567 4.515 1.00 86.69 125 SER A C 1
ATOM 926 O O . SER A 1 125 ? -2.788 -1.536 3.634 1.00 86.69 125 SER A O 1
ATOM 928 N N . ALA A 1 126 ? -3.984 -2.703 5.129 1.00 84.38 126 ALA A N 1
ATOM 929 C CA . ALA A 1 126 ? -3.369 -3.986 4.796 1.00 84.38 126 ALA A CA 1
ATOM 930 C C . ALA A 1 126 ? -3.592 -4.368 3.319 1.00 84.38 126 ALA A C 1
ATOM 932 O O . ALA A 1 126 ? -2.657 -4.784 2.630 1.00 84.38 126 ALA A O 1
ATOM 933 N N . ALA A 1 127 ? -4.809 -4.173 2.801 1.00 86.88 127 ALA A N 1
ATOM 934 C CA . ALA A 1 127 ? -5.131 -4.449 1.402 1.00 86.88 127 ALA A CA 1
ATOM 935 C C . ALA A 1 127 ? -4.369 -3.539 0.425 1.00 86.88 127 ALA A C 1
ATOM 937 O O . ALA A 1 127 ? -3.877 -4.013 -0.605 1.00 86.88 127 ALA A O 1
ATOM 938 N N . LEU A 1 128 ? -4.240 -2.248 0.750 1.00 85.31 128 LEU A N 1
ATOM 939 C CA . LEU A 1 128 ? -3.469 -1.287 -0.040 1.00 85.31 128 LEU A CA 1
ATOM 940 C C . LEU A 1 128 ? -1.983 -1.641 -0.067 1.00 85.31 128 LEU A C 1
ATOM 942 O O . LEU A 1 128 ? -1.388 -1.612 -1.141 1.00 85.31 128 LEU A O 1
ATOM 946 N N . MET A 1 129 ? -1.401 -2.033 1.070 1.00 84.00 129 MET A N 1
ATOM 947 C CA . MET A 1 129 ? -0.000 -2.461 1.139 1.00 84.00 129 MET A CA 1
ATOM 948 C C . MET A 1 129 ? 0.260 -3.671 0.248 1.00 84.00 129 MET A C 1
ATOM 950 O O . MET A 1 129 ? 1.150 -3.624 -0.595 1.00 84.00 129 MET A O 1
ATOM 954 N N . ILE A 1 130 ? -0.552 -4.726 0.367 1.00 84.69 130 ILE A N 1
ATOM 955 C CA . ILE A 1 130 ? -0.390 -5.945 -0.440 1.00 84.69 130 ILE A CA 1
ATOM 956 C C . ILE A 1 130 ? -0.531 -5.628 -1.927 1.00 84.69 130 ILE A C 1
ATOM 958 O O . ILE A 1 130 ? 0.317 -6.017 -2.732 1.00 84.69 130 ILE A O 1
ATOM 962 N N . THR A 1 131 ? -1.575 -4.888 -2.299 1.00 83.38 131 THR A N 1
ATOM 963 C CA . THR A 1 131 ? -1.815 -4.539 -3.703 1.00 83.38 131 THR A CA 1
ATOM 964 C C . THR A 1 131 ? -0.691 -3.661 -4.249 1.00 83.38 131 THR A C 1
ATOM 966 O O . THR A 1 131 ? -0.222 -3.887 -5.364 1.00 83.38 131 THR A O 1
ATOM 969 N N . GLY A 1 132 ? -0.206 -2.704 -3.456 1.00 80.56 132 GLY A N 1
ATOM 970 C CA . GLY A 1 132 ? 0.914 -1.839 -3.807 1.00 80.56 132 GLY A CA 1
ATOM 971 C C . GLY A 1 132 ? 2.219 -2.608 -3.999 1.00 80.56 132 GLY A C 1
ATOM 972 O O . GLY A 1 132 ? 2.922 -2.387 -4.987 1.00 80.56 132 GLY A O 1
ATOM 973 N N . THR A 1 133 ? 2.522 -3.566 -3.119 1.00 80.06 133 THR A N 1
ATOM 974 C CA . THR A 1 133 ? 3.691 -4.444 -3.260 1.00 80.06 133 THR A CA 1
ATOM 975 C C . THR A 1 133 ? 3.588 -5.299 -4.517 1.00 80.06 133 THR A C 1
ATOM 977 O O . THR A 1 133 ? 4.535 -5.336 -5.299 1.00 80.06 133 THR A O 1
ATOM 980 N N . VAL A 1 134 ? 2.436 -5.928 -4.772 1.00 81.88 134 VAL A N 1
ATOM 981 C CA . VAL A 1 134 ? 2.219 -6.725 -5.990 1.00 81.88 134 VAL A CA 1
ATOM 982 C C . VAL A 1 134 ? 2.387 -5.861 -7.238 1.00 81.88 134 VAL A C 1
ATOM 984 O O . VAL A 1 134 ? 3.084 -6.266 -8.166 1.00 81.88 134 VAL A O 1
ATOM 987 N N . LEU A 1 135 ? 1.822 -4.650 -7.256 1.00 78.38 135 LEU A N 1
ATOM 988 C CA . LEU A 1 135 ? 1.981 -3.729 -8.382 1.00 78.38 135 LEU A CA 1
ATOM 989 C C . LEU A 1 135 ? 3.451 -3.363 -8.603 1.00 78.38 135 LEU A C 1
ATOM 991 O O . LEU A 1 135 ? 3.920 -3.343 -9.737 1.00 78.38 135 LEU A O 1
ATOM 995 N N . THR A 1 136 ? 4.181 -3.102 -7.520 1.00 75.31 136 THR A N 1
ATOM 996 C CA . THR A 1 136 ? 5.601 -2.747 -7.570 1.00 75.31 136 THR A CA 1
ATOM 997 C C . THR A 1 136 ? 6.434 -3.898 -8.129 1.00 75.31 136 THR A C 1
ATOM 999 O O . THR A 1 136 ? 7.243 -3.681 -9.026 1.00 75.31 136 THR A O 1
ATOM 1002 N N . VAL A 1 137 ? 6.188 -5.133 -7.684 1.00 77.25 137 VAL A N 1
ATOM 1003 C CA . VAL A 1 137 ? 6.862 -6.331 -8.211 1.00 77.25 137 VAL A CA 1
ATOM 1004 C C . VAL A 1 137 ? 6.537 -6.544 -9.689 1.00 77.25 137 VAL A C 1
ATOM 1006 O O . VAL A 1 137 ? 7.438 -6.811 -10.480 1.00 77.25 137 VAL A O 1
ATOM 1009 N N . LEU A 1 138 ? 5.273 -6.385 -10.092 1.00 78.06 138 LEU A N 1
ATOM 1010 C CA . LEU A 1 138 ? 4.872 -6.497 -11.497 1.00 78.06 138 LEU A CA 1
ATOM 1011 C C . LEU A 1 138 ? 5.532 -5.424 -12.369 1.00 78.06 138 LEU A C 1
ATOM 1013 O O . LEU A 1 138 ? 5.963 -5.727 -13.480 1.00 78.06 138 LEU A O 1
ATOM 1017 N N . LEU A 1 139 ? 5.648 -4.191 -11.868 1.00 72.69 139 LEU A N 1
ATOM 1018 C CA . LEU A 1 139 ? 6.353 -3.109 -12.554 1.00 72.69 139 LEU A CA 1
ATOM 1019 C C . LEU A 1 139 ? 7.841 -3.433 -12.710 1.00 72.69 139 LEU A C 1
ATOM 1021 O O . LEU A 1 139 ? 8.363 -3.306 -13.814 1.00 72.69 139 LEU A O 1
ATOM 1025 N N . ILE A 1 140 ? 8.508 -3.900 -11.651 1.00 71.06 140 ILE A N 1
ATOM 1026 C CA . ILE A 1 140 ? 9.926 -4.284 -11.700 1.00 71.06 140 ILE A CA 1
ATOM 1027 C C . ILE A 1 140 ? 10.141 -5.439 -12.685 1.00 71.06 140 ILE A C 1
ATOM 1029 O O . ILE A 1 140 ? 10.991 -5.329 -13.563 1.00 71.06 140 ILE A O 1
ATOM 1033 N N . ASN A 1 141 ? 9.333 -6.502 -12.613 1.00 74.38 141 ASN A N 1
ATOM 1034 C CA . ASN A 1 141 ? 9.422 -7.635 -13.541 1.00 74.38 141 ASN A CA 1
ATOM 1035 C C . ASN A 1 141 ? 9.151 -7.221 -14.994 1.00 74.38 141 ASN A C 1
ATOM 1037 O O . ASN A 1 141 ? 9.800 -7.721 -15.912 1.00 74.38 141 ASN A O 1
ATOM 1041 N N . SER A 1 142 ? 8.213 -6.296 -15.217 1.00 70.44 142 SER A N 1
ATOM 1042 C CA . SER A 1 142 ? 7.957 -5.754 -16.552 1.00 70.44 142 SER A CA 1
ATOM 1043 C C . SER A 1 142 ? 9.145 -4.956 -17.084 1.00 70.44 142 SER A C 1
ATOM 1045 O O . SER A 1 142 ? 9.384 -4.997 -18.285 1.00 70.44 142 SER A O 1
ATOM 1047 N N . ILE A 1 143 ? 9.858 -4.225 -16.224 1.00 65.31 143 ILE A N 1
ATOM 1048 C CA . ILE A 1 143 ? 11.047 -3.454 -16.608 1.00 65.31 143 ILE A CA 1
ATOM 1049 C C . ILE A 1 143 ? 12.219 -4.401 -16.903 1.00 65.31 143 ILE A C 1
ATOM 1051 O O . ILE A 1 143 ? 12.846 -4.260 -17.948 1.00 65.31 143 ILE A O 1
ATOM 1055 N N . ALA A 1 144 ? 12.463 -5.402 -16.050 1.00 65.69 144 ALA A N 1
ATOM 1056 C CA . ALA A 1 144 ? 13.529 -6.390 -16.246 1.00 65.69 144 ALA A CA 1
ATOM 1057 C C . ALA A 1 144 ? 13.356 -7.173 -17.561 1.00 65.69 144 ALA A C 1
ATOM 1059 O O . ALA A 1 144 ? 14.273 -7.252 -18.370 1.00 65.69 144 ALA A O 1
ATOM 1060 N N . GLY A 1 145 ? 12.138 -7.643 -17.859 1.00 64.69 145 GLY A N 1
ATOM 1061 C CA . GLY A 1 145 ? 11.848 -8.349 -19.114 1.00 64.69 145 GLY A CA 1
ATOM 1062 C C . GLY A 1 145 ? 11.853 -7.469 -20.376 1.00 64.69 145 GLY A C 1
ATOM 1063 O O . GLY A 1 145 ? 11.544 -7.960 -21.472 1.00 64.69 145 GLY A O 1
ATOM 1064 N N . TRP A 1 146 ? 12.104 -6.165 -20.246 1.00 61.69 146 TRP A N 1
ATOM 1065 C CA . TRP A 1 146 ? 12.368 -5.264 -21.370 1.00 61.69 146 TRP A CA 1
ATOM 1066 C C . TRP A 1 146 ? 13.868 -5.078 -21.607 1.00 61.69 146 TRP A C 1
ATOM 1068 O O . TRP A 1 146 ? 14.261 -4.974 -22.764 1.00 61.69 146 TRP A O 1
ATOM 1078 N N . GLU A 1 147 ? 14.685 -5.116 -20.552 1.00 61.19 147 GLU A N 1
ATOM 1079 C CA . GLU A 1 147 ? 16.150 -5.046 -20.632 1.00 61.19 147 GLU A CA 1
ATOM 1080 C C . GLU A 1 147 ? 16.721 -6.244 -21.409 1.00 61.19 147 GLU A C 1
ATOM 1082 O O . GLU A 1 147 ? 17.416 -6.042 -22.405 1.00 61.19 147 GLU A O 1
ATOM 1087 N N . ASP A 1 148 ? 16.271 -7.466 -21.092 1.00 60.88 148 ASP A N 1
ATOM 1088 C CA . ASP A 1 148 ? 16.653 -8.688 -21.824 1.00 60.88 148 ASP A CA 1
ATOM 1089 C C . ASP A 1 148 ? 16.332 -8.600 -23.329 1.00 60.88 148 ASP A C 1
ATOM 1091 O O . ASP A 1 148 ? 17.025 -9.157 -24.178 1.00 60.88 148 ASP A O 1
ATOM 1095 N N . ARG A 1 149 ? 15.250 -7.898 -23.690 1.00 56.97 149 ARG A N 1
ATOM 1096 C CA . ARG A 1 149 ? 14.815 -7.754 -25.086 1.00 56.97 149 ARG A CA 1
ATOM 1097 C C . ARG A 1 149 ? 15.639 -6.739 -25.863 1.00 56.97 149 ARG A C 1
ATOM 1099 O O . ARG A 1 149 ? 15.818 -6.925 -27.064 1.00 56.97 149 ARG A O 1
ATOM 1106 N N . GLU A 1 150 ? 16.101 -5.674 -25.215 1.00 58.41 150 GLU A N 1
ATOM 1107 C CA . GLU A 1 150 ? 16.972 -4.690 -25.859 1.00 58.41 150 GLU A CA 1
ATOM 1108 C C . GLU A 1 150 ? 18.396 -5.239 -26.039 1.00 58.41 150 GLU A C 1
ATOM 1110 O O . GLU A 1 150 ? 18.977 -5.016 -27.099 1.00 58.41 150 GLU A O 1
ATOM 1115 N N . GLU A 1 151 ? 18.919 -6.040 -25.101 1.00 58.22 151 GLU A N 1
ATOM 1116 C CA . GLU A 1 151 ? 20.209 -6.736 -25.276 1.00 58.22 151 GLU A CA 1
ATOM 1117 C C . GLU A 1 151 ? 20.196 -7.746 -26.433 1.00 58.22 151 GLU A C 1
ATOM 1119 O O . GLU A 1 151 ? 21.176 -7.851 -27.169 1.00 58.22 151 GLU A O 1
ATOM 1124 N N . ILE A 1 152 ? 19.079 -8.452 -26.645 1.00 57.75 152 ILE A N 1
ATOM 1125 C CA . ILE A 1 152 ? 18.920 -9.376 -27.782 1.00 57.75 152 ILE A CA 1
ATOM 1126 C C . ILE A 1 152 ? 18.847 -8.628 -29.121 1.00 57.75 152 ILE A C 1
ATOM 1128 O O . ILE A 1 152 ? 19.271 -9.166 -30.134 1.00 57.75 152 ILE A O 1
ATOM 1132 N N . LEU A 1 153 ? 18.295 -7.412 -29.155 1.00 52.75 153 LEU A N 1
ATOM 1133 C CA . LEU A 1 153 ? 18.186 -6.615 -30.385 1.00 52.75 153 LEU A CA 1
ATOM 1134 C C . LEU A 1 153 ? 19.462 -5.822 -30.711 1.00 52.75 153 LEU A C 1
ATOM 1136 O O . LEU A 1 153 ? 19.577 -5.297 -31.819 1.00 52.75 153 LEU A O 1
ATOM 1140 N N . ALA A 1 154 ? 20.379 -5.691 -29.751 1.00 55.84 154 ALA A N 1
ATOM 1141 C CA . ALA A 1 154 ? 21.654 -4.997 -29.912 1.00 55.84 154 ALA A CA 1
ATOM 1142 C C . ALA A 1 154 ? 22.810 -5.915 -30.362 1.00 55.84 154 ALA A C 1
ATOM 1144 O O . ALA A 1 154 ? 23.850 -5.392 -30.767 1.00 55.84 154 ALA A O 1
ATOM 1145 N N . ASN A 1 155 ? 22.625 -7.240 -30.310 1.00 50.00 155 ASN A N 1
ATOM 1146 C CA . ASN A 1 155 ? 23.544 -8.270 -30.819 1.00 50.00 155 ASN A CA 1
ATOM 1147 C C . ASN A 1 155 ? 22.997 -8.932 -32.090 1.00 50.00 155 ASN A C 1
ATOM 1149 O O . ASN A 1 155 ? 23.829 -9.408 -32.893 1.00 50.00 155 ASN A O 1
#

Secondary structure (DSSP, 8-state):
----------HHHHHHHHHHHHHHHHHHHHHHHHHHS-TT-HHHHHHHHHHHHHHHHHHHHHHHHHHHHHHHH-HHHHHHHHHTHHHHHHHHHHHHHHHHHHHHHHHHHTTSS-HHHHHHHHHHHHHHHHHHHHHHHHHHHHHHHHHHHHHHHH-

Organism: NCBI:txid1027633